Protein AF-A0A2N5NG47-F1 (afdb_monomer)

InterPro domains:
  IPR002686 Transposase IS200-like [PF01797] (18-84)
  IPR002686 Transposase IS200-like [SM01321] (4-84)
  IPR036515 Transposase IS200-like superfamily [G3DSA:3.30.70.1290] (15-101)
  IPR036515 Transposase IS200-like superfamily [SSF143422] (8-85)

Mean predicted aligned error: 11.69 Å

Structure (mmCIF, N/CA/C/O backbone):
data_AF-A0A2N5NG47-F1
#
_entry.id   AF-A0A2N5NG47-F1
#
loop_
_atom_site.group_PDB
_atom_site.id
_atom_site.type_symbol
_atom_site.label_atom_id
_atom_site.label_alt_id
_atom_site.label_comp_id
_atom_site.label_asym_id
_atom_site.label_entity_id
_atom_site.label_seq_id
_atom_site.pdbx_PDB_ins_code
_atom_site.Cartn_x
_atom_site.Cartn_y
_atom_site.Cartn_z
_atom_site.occupancy
_atom_site.B_iso_or_equiv
_atom_site.auth_seq_id
_atom_site.auth_comp_id
_atom_site.auth_asym_id
_atom_site.auth_atom_id
_atom_site.pdbx_PDB_model_num
ATOM 1 N N . MET A 1 1 ? 1.455 46.645 10.277 1.00 35.19 1 MET A N 1
ATOM 2 C CA . MET A 1 1 ? 1.378 45.479 11.187 1.00 35.19 1 MET A CA 1
ATOM 3 C C . MET A 1 1 ? 1.023 44.253 10.360 1.00 35.19 1 MET A C 1
ATOM 5 O O . MET A 1 1 ? -0.088 44.183 9.854 1.00 35.19 1 MET A O 1
ATOM 9 N N . ALA A 1 2 ? 1.975 43.344 10.141 1.00 37.88 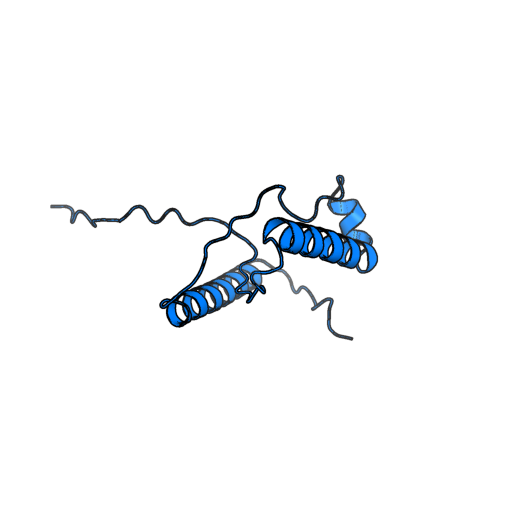2 ALA A N 1
ATOM 10 C CA . ALA A 1 2 ? 1.726 42.089 9.436 1.00 37.88 2 ALA A CA 1
ATOM 11 C C . ALA A 1 2 ? 1.012 41.110 10.381 1.00 37.88 2 ALA A C 1
ATOM 13 O O . ALA A 1 2 ? 1.477 40.886 11.500 1.00 37.88 2 ALA A O 1
ATOM 14 N N . LYS A 1 3 ? -0.123 40.551 9.951 1.00 37.53 3 LYS A N 1
ATOM 15 C CA . LYS A 1 3 ? -0.778 39.447 10.658 1.00 37.53 3 LYS A CA 1
ATOM 16 C C . LYS A 1 3 ? 0.159 38.238 10.587 1.00 37.53 3 LYS A C 1
ATOM 18 O O . LYS A 1 3 ? 0.418 37.729 9.504 1.00 37.53 3 LYS A O 1
ATOM 23 N N . LYS A 1 4 ? 0.693 37.807 11.732 1.00 44.06 4 LYS A N 1
ATOM 24 C CA . LYS A 1 4 ? 1.330 36.493 11.868 1.00 44.06 4 LYS A CA 1
ATOM 25 C C . LYS A 1 4 ? 0.222 35.451 11.760 1.00 44.06 4 LYS A C 1
ATOM 27 O O . LYS A 1 4 ? -0.514 35.230 12.719 1.00 44.06 4 LYS A O 1
ATOM 32 N N . GLU A 1 5 ? 0.070 34.856 10.586 1.00 45.84 5 GLU A N 1
ATOM 33 C CA . GLU A 1 5 ? -0.660 33.603 10.466 1.00 45.84 5 GLU A CA 1
ATOM 34 C C . GLU A 1 5 ?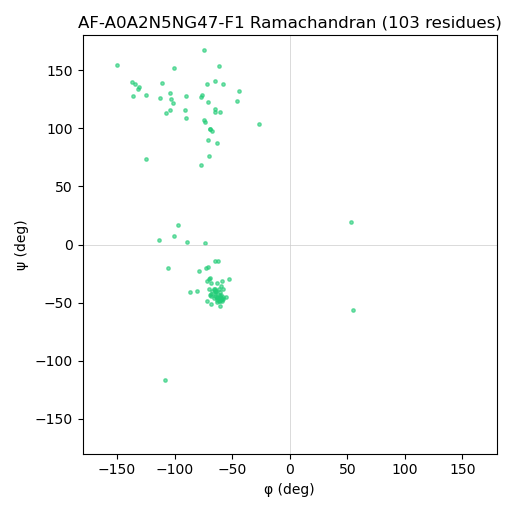 0.141 32.548 11.230 1.00 45.84 5 GLU A C 1
ATOM 36 O O . GLU A 1 5 ? 1.301 32.280 10.920 1.00 45.84 5 GLU A O 1
ATOM 41 N N . ASN A 1 6 ? -0.453 32.001 12.291 1.00 45.41 6 ASN A N 1
ATOM 42 C CA . ASN A 1 6 ? 0.084 30.845 12.996 1.00 45.41 6 ASN A CA 1
ATOM 43 C C . ASN A 1 6 ? -0.064 29.626 12.080 1.00 45.41 6 ASN A C 1
ATOM 45 O O . ASN A 1 6 ? -0.964 28.806 12.253 1.00 45.41 6 ASN A O 1
ATOM 49 N N . THR A 1 7 ? 0.793 29.521 11.069 1.00 42.34 7 THR A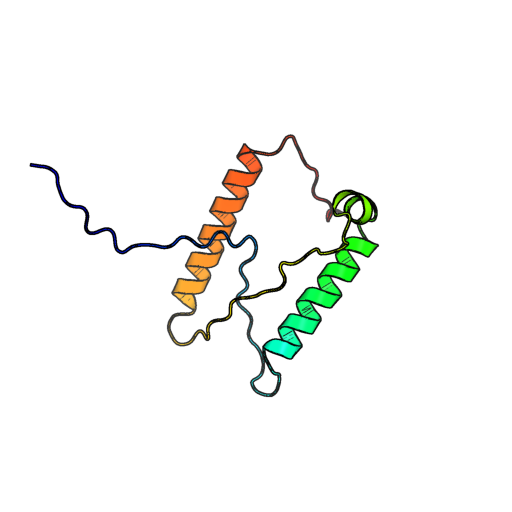 N 1
ATOM 50 C CA . THR A 1 7 ? 0.915 28.309 10.271 1.00 42.34 7 THR A CA 1
ATOM 51 C C . THR A 1 7 ? 1.541 27.245 11.160 1.00 42.34 7 THR A C 1
ATOM 53 O O . THR A 1 7 ? 2.758 27.221 11.353 1.00 42.34 7 THR A O 1
ATOM 56 N N . LEU A 1 8 ? 0.710 26.354 11.712 1.00 48.19 8 LEU A N 1
ATOM 57 C CA . LEU A 1 8 ? 1.156 25.000 12.030 1.00 48.19 8 LEU A CA 1
ATOM 58 C C . LEU A 1 8 ? 1.914 24.522 10.790 1.00 48.19 8 LEU A C 1
ATOM 60 O O . LEU A 1 8 ? 1.386 24.626 9.684 1.00 48.19 8 LEU A O 1
ATOM 64 N N . ALA A 1 9 ? 3.173 24.116 10.937 1.00 45.53 9 ALA A N 1
ATOM 65 C CA . ALA A 1 9 ? 3.969 23.648 9.815 1.00 45.53 9 ALA A CA 1
ATOM 66 C C . ALA A 1 9 ? 3.312 22.378 9.249 1.00 45.53 9 ALA A C 1
ATOM 68 O O . ALA A 1 9 ? 3.612 21.266 9.670 1.00 45.53 9 ALA A O 1
ATOM 69 N N . HIS A 1 10 ? 2.369 22.542 8.322 1.00 48.69 10 HIS A N 1
ATOM 70 C CA . HIS A 1 10 ? 1.793 21.452 7.557 1.00 48.69 10 HIS A CA 1
ATOM 71 C C . HIS A 1 10 ? 2.880 20.992 6.592 1.00 48.69 10 HIS A C 1
ATOM 73 O O . HIS A 1 10 ? 3.021 21.514 5.487 1.00 48.69 10 HIS A O 1
ATOM 79 N N . THR A 1 11 ? 3.700 20.036 7.024 1.00 45.94 11 THR A N 1
ATOM 80 C CA . THR A 1 11 ? 4.614 19.344 6.119 1.00 45.94 11 THR A CA 1
ATOM 81 C C . THR A 1 11 ? 3.748 18.517 5.169 1.00 45.94 11 THR A C 1
ATOM 83 O O . THR A 1 11 ? 3.246 17.452 5.525 1.00 45.94 11 THR A O 1
ATOM 86 N N . LYS A 1 12 ? 3.484 19.050 3.972 1.00 52.56 12 LYS A N 1
ATOM 87 C CA . LYS A 1 12 ? 2.752 18.332 2.926 1.00 52.56 12 LYS A CA 1
ATOM 88 C C . LYS A 1 12 ? 3.680 17.269 2.347 1.00 52.56 12 LYS A C 1
ATOM 90 O O . LYS A 1 12 ? 4.597 17.580 1.593 1.00 52.56 12 LYS A O 1
ATOM 95 N N . TRP A 1 13 ? 3.444 16.013 2.705 1.00 57.84 13 TRP A N 1
ATOM 96 C CA . TRP A 1 13 ? 4.144 14.887 2.100 1.00 57.84 13 TRP A CA 1
ATOM 97 C C . TRP A 1 13 ? 3.658 14.698 0.661 1.00 57.84 13 TRP A C 1
ATOM 99 O O . TRP A 1 13 ? 2.465 14.513 0.420 1.00 57.84 13 TRP A O 1
ATOM 109 N N . MET A 1 14 ? 4.576 14.742 -0.306 1.00 56.50 14 MET A N 1
ATOM 110 C CA . MET A 1 14 ? 4.285 14.457 -1.715 1.00 56.50 14 MET A CA 1
ATOM 111 C C . MET A 1 14 ? 4.171 12.940 -1.941 1.00 56.50 14 MET A C 1
ATOM 113 O O . MET A 1 14 ? 5.028 12.319 -2.568 1.00 56.50 14 MET A O 1
ATOM 117 N N . CYS A 1 15 ? 3.125 12.323 -1.392 1.00 62.72 15 CYS A N 1
ATOM 118 C CA . CYS A 1 15 ? 2.795 10.920 -1.639 1.00 62.72 15 CYS A CA 1
ATOM 119 C C . CYS A 1 15 ? 1.866 10.811 -2.849 1.00 62.72 15 CYS A C 1
ATOM 121 O O . CYS A 1 15 ? 0.825 11.459 -2.878 1.00 62.72 15 CYS A O 1
ATOM 123 N N . LYS A 1 16 ? 2.226 9.962 -3.819 1.00 70.56 16 LYS A N 1
ATOM 124 C CA . LYS A 1 16 ? 1.420 9.729 -5.033 1.00 70.56 16 LYS A CA 1
ATOM 125 C C . LYS A 1 16 ? 0.232 8.790 -4.822 1.00 70.56 16 LYS A C 1
ATOM 127 O O . LYS A 1 16 ? -0.705 8.813 -5.602 1.00 70.56 16 LYS A O 1
ATOM 132 N N . TYR A 1 17 ? 0.290 7.937 -3.801 1.00 82.19 17 TYR A N 1
ATOM 133 C CA . TYR A 1 17 ? -0.720 6.912 -3.559 1.00 82.19 17 TYR A CA 1
ATOM 134 C C . TYR A 1 17 ? -1.073 6.875 -2.077 1.00 82.19 17 TYR A C 1
ATOM 136 O O . TYR A 1 17 ? -0.186 6.739 -1.231 1.00 82.19 17 TYR A O 1
ATOM 144 N N . HIS A 1 18 ? -2.368 6.964 -1.781 1.00 85.94 18 HIS A N 1
ATOM 145 C CA . HIS A 1 18 ? -2.924 6.899 -0.432 1.00 85.94 18 HIS A CA 1
ATOM 146 C C . HIS A 1 18 ? -3.968 5.791 -0.391 1.00 85.94 18 HIS A C 1
ATOM 148 O O . HIS A 1 18 ? -4.855 5.743 -1.237 1.00 85.94 18 HIS A O 1
ATOM 154 N N . MET A 1 19 ? -3.855 4.883 0.575 1.00 86.69 19 MET A N 1
ATOM 155 C CA . MET A 1 19 ? -4.753 3.736 0.699 1.00 86.69 19 MET A CA 1
ATOM 156 C C . MET A 1 19 ? -5.245 3.625 2.137 1.00 86.69 19 MET A C 1
ATOM 158 O O . MET A 1 19 ? -4.451 3.678 3.075 1.00 86.69 19 MET A O 1
ATOM 162 N N . LEU A 1 20 ? -6.552 3.426 2.297 1.00 88.81 20 LEU A N 1
ATOM 163 C CA . LEU A 1 20 ? -7.164 3.022 3.557 1.00 88.81 20 LEU A CA 1
ATOM 164 C C . LEU A 1 20 ? -7.516 1.537 3.447 1.00 88.81 20 LEU A C 1
ATOM 166 O O . LEU A 1 20 ? -8.324 1.157 2.602 1.00 88.81 20 LEU A O 1
ATOM 170 N N . VAL A 1 21 ? -6.876 0.699 4.264 1.00 89.19 21 VAL A N 1
ATOM 171 C CA . VAL A 1 21 ? -6.994 -0.764 4.180 1.00 89.19 21 VAL A CA 1
ATOM 172 C C . VAL A 1 21 ? -7.285 -1.340 5.559 1.00 89.19 21 VAL A C 1
ATOM 174 O O . VAL A 1 21 ? -6.634 -0.976 6.536 1.00 89.19 21 VAL A O 1
ATOM 177 N N . SER A 1 22 ? -8.231 -2.275 5.624 1.00 90.75 22 SER A N 1
ATOM 178 C CA . SER A 1 22 ? -8.469 -3.091 6.814 1.00 90.75 22 SER A CA 1
ATOM 179 C C . SER A 1 22 ? -7.631 -4.367 6.729 1.00 90.75 22 SER A C 1
ATOM 181 O O . SER A 1 22 ? -7.815 -5.174 5.817 1.00 90.75 22 SER A O 1
ATOM 183 N N . ILE A 1 23 ? -6.678 -4.530 7.649 1.00 89.44 23 ILE A N 1
ATOM 184 C CA . ILE A 1 23 ? -5.768 -5.682 7.701 1.00 89.44 23 ILE A CA 1
ATOM 185 C C . ILE A 1 23 ? -6.094 -6.495 8.960 1.00 89.44 23 ILE A C 1
ATOM 187 O O . ILE A 1 23 ? -6.087 -5.933 10.058 1.00 89.44 23 ILE A O 1
ATOM 191 N N . PRO A 1 24 ? -6.351 -7.812 8.846 1.00 92.12 24 PRO A N 1
ATOM 192 C CA . PRO A 1 24 ? -6.523 -8.668 10.012 1.00 92.12 24 PRO A CA 1
ATOM 193 C C . PRO A 1 24 ? -5.279 -8.627 10.914 1.00 92.12 24 PRO A C 1
ATOM 195 O O . PRO A 1 24 ? -4.167 -8.760 10.403 1.00 92.12 24 PRO A O 1
ATOM 198 N N . PRO A 1 25 ? -5.426 -8.569 12.251 1.00 90.31 25 PRO A N 1
ATOM 199 C CA . PRO A 1 25 ? -4.291 -8.423 13.172 1.00 90.31 25 PRO A CA 1
ATOM 200 C C . PRO A 1 25 ? -3.329 -9.623 13.164 1.00 90.31 25 PRO A C 1
ATOM 202 O O . PRO A 1 25 ? -2.213 -9.529 13.659 1.00 90.31 25 PRO A O 1
ATOM 205 N N . LYS A 1 26 ? -3.751 -10.758 12.589 1.00 94.88 26 LYS A N 1
ATOM 206 C CA . LYS A 1 26 ? -2.913 -11.951 12.391 1.00 94.88 26 LYS A CA 1
ATOM 207 C C . LYS A 1 26 ? 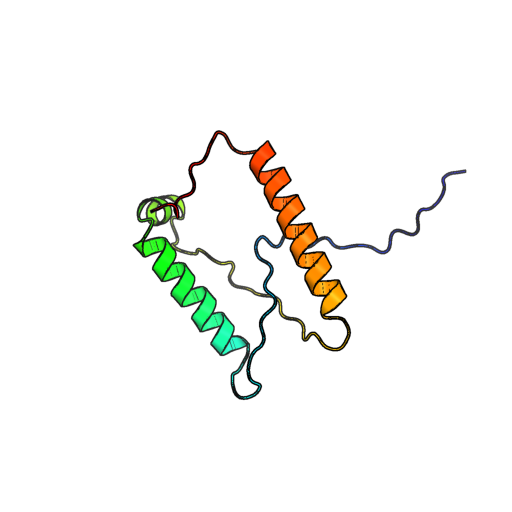-1.843 -11.759 11.312 1.00 94.88 26 LYS A C 1
ATOM 209 O O . LYS A 1 26 ? -0.899 -12.540 11.257 1.00 94.88 26 LYS A O 1
ATOM 214 N N . ILE A 1 27 ? -2.011 -10.775 10.429 1.00 93.94 27 ILE A N 1
ATOM 215 C CA . ILE A 1 27 ? -1.105 -10.506 9.313 1.00 93.94 27 ILE A CA 1
ATOM 216 C C . ILE A 1 27 ? -0.255 -9.290 9.669 1.00 93.94 27 ILE A C 1
ATOM 218 O O . ILE A 1 27 ? -0.778 -8.246 10.055 1.00 93.94 27 ILE A O 1
ATOM 222 N N . SER A 1 28 ? 1.065 -9.404 9.513 1.00 93.44 28 SER A N 1
ATOM 223 C CA . SER A 1 28 ? 1.943 -8.257 9.714 1.00 93.44 28 SER A CA 1
ATOM 224 C C . SER A 1 28 ? 1.794 -7.254 8.571 1.00 93.44 28 SER A C 1
ATOM 226 O O . SER A 1 28 ? 1.747 -7.610 7.389 1.00 93.44 28 SER A O 1
ATOM 228 N N 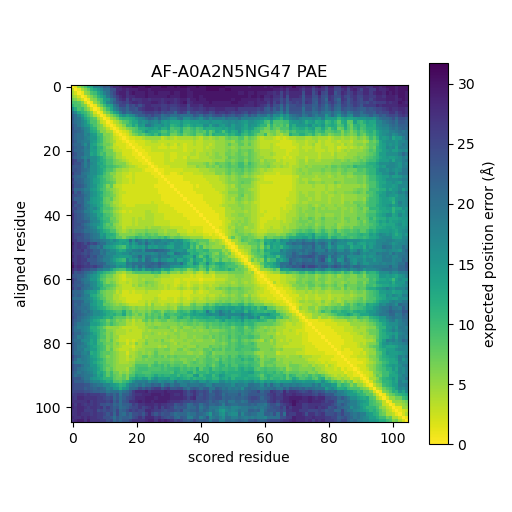. VAL A 1 29 ? 1.772 -5.970 8.925 1.00 92.31 29 VAL A N 1
ATOM 229 C CA . VAL A 1 29 ? 1.676 -4.870 7.956 1.00 92.31 29 VAL A CA 1
ATOM 230 C C . VAL A 1 29 ? 2.827 -4.920 6.948 1.00 92.31 29 VAL A C 1
ATOM 232 O O . VAL A 1 29 ? 2.617 -4.698 5.759 1.00 92.31 29 VAL A O 1
ATOM 235 N N . SER A 1 30 ? 4.033 -5.272 7.397 1.00 91.88 30 SER A N 1
ATOM 236 C CA . SER A 1 30 ? 5.207 -5.392 6.531 1.00 91.88 30 SER A CA 1
ATOM 237 C C . SER A 1 30 ? 5.067 -6.503 5.494 1.00 91.88 30 SER A C 1
ATOM 239 O O . SER A 1 30 ? 5.409 -6.290 4.331 1.00 91.88 30 SER A O 1
ATOM 241 N N . SER A 1 31 ? 4.520 -7.660 5.879 1.00 93.38 31 SER A N 1
ATOM 242 C CA . SER A 1 31 ? 4.262 -8.763 4.949 1.00 93.38 31 SER A CA 1
ATOM 243 C C . SER A 1 31 ? 3.202 -8.376 3.919 1.00 93.38 31 SER A C 1
ATOM 245 O O . SER A 1 31 ? 3.421 -8.548 2.718 1.00 93.38 31 SER A O 1
ATOM 247 N N . PHE A 1 32 ? 2.103 -7.763 4.369 1.00 94.25 32 PHE A N 1
ATOM 248 C CA . PHE A 1 32 ? 1.056 -7.264 3.481 1.00 94.25 32 PHE A CA 1
ATOM 249 C C . PHE A 1 32 ? 1.598 -6.234 2.477 1.00 94.25 32 PHE A C 1
ATOM 251 O O . PHE A 1 32 ? 1.384 -6.371 1.273 1.00 94.25 32 PHE A O 1
ATOM 258 N N . MET A 1 33 ? 2.362 -5.244 2.947 1.00 93.44 33 MET A N 1
ATOM 259 C CA . MET A 1 33 ? 2.950 -4.214 2.086 1.00 93.44 33 MET A CA 1
ATOM 260 C C . MET A 1 33 ? 3.988 -4.781 1.116 1.00 93.44 33 MET A C 1
ATOM 262 O O . MET A 1 33 ? 4.019 -4.364 -0.043 1.00 93.44 33 MET A O 1
ATOM 266 N N . GLY A 1 34 ? 4.805 -5.745 1.547 1.00 92.56 34 GLY A N 1
ATOM 267 C CA . GLY A 1 34 ? 5.752 -6.439 0.674 1.00 92.56 34 GLY A CA 1
ATOM 268 C C . GLY A 1 34 ? 5.044 -7.187 -0.455 1.00 92.56 34 GLY A C 1
ATOM 269 O O . GLY A 1 34 ? 5.410 -7.041 -1.624 1.00 92.56 34 GLY A O 1
ATOM 270 N N . TYR A 1 35 ? 3.976 -7.919 -0.126 1.00 93.56 35 TYR A N 1
ATOM 271 C CA . TYR A 1 35 ? 3.157 -8.611 -1.117 1.00 93.56 35 TYR A CA 1
ATOM 272 C C . TYR A 1 35 ? 2.484 -7.630 -2.083 1.00 93.56 35 TYR A C 1
ATOM 274 O O . TYR A 1 35 ? 2.596 -7.792 -3.300 1.00 93.56 35 TYR A O 1
ATOM 282 N N . LEU A 1 36 ? 1.836 -6.587 -1.555 1.00 93.25 36 LEU A N 1
ATOM 283 C CA . LEU A 1 36 ? 1.116 -5.591 -2.343 1.00 93.25 36 LEU A CA 1
ATOM 284 C C . LEU A 1 36 ? 2.053 -4.868 -3.316 1.00 93.25 36 LEU A C 1
ATOM 286 O O . LEU A 1 36 ? 1.792 -4.855 -4.521 1.00 93.25 36 LEU A O 1
ATOM 290 N N . LYS A 1 37 ? 3.164 -4.305 -2.820 1.00 91.00 37 LYS A N 1
ATOM 291 C CA . LYS A 1 37 ? 4.140 -3.574 -3.646 1.00 91.00 37 LYS A CA 1
ATOM 292 C C . LYS A 1 37 ? 4.805 -4.497 -4.671 1.00 91.00 37 LYS A C 1
ATOM 294 O O . LYS A 1 37 ? 4.965 -4.105 -5.824 1.00 91.00 37 LYS A O 1
ATOM 299 N N . GLY A 1 38 ? 5.142 -5.729 -4.284 1.00 89.56 38 GLY A N 1
ATOM 300 C CA . GLY A 1 38 ? 5.785 -6.701 -5.170 1.00 89.56 38 GLY A CA 1
ATOM 301 C C . GLY A 1 38 ? 4.873 -7.191 -6.298 1.00 89.56 38 GLY A C 1
ATOM 302 O O . GLY A 1 38 ? 5.255 -7.138 -7.469 1.00 89.56 38 GLY A O 1
ATOM 303 N N . LYS A 1 39 ? 3.653 -7.641 -5.973 1.00 90.69 39 LYS A N 1
ATOM 304 C CA . LYS A 1 39 ? 2.706 -8.159 -6.974 1.00 90.69 39 LYS A CA 1
ATOM 305 C C . LYS A 1 39 ? 2.192 -7.070 -7.904 1.00 90.69 39 LYS A C 1
ATOM 307 O O . LYS A 1 39 ? 2.153 -7.301 -9.108 1.00 90.69 39 LYS A O 1
ATOM 312 N N . SER A 1 40 ? 1.861 -5.891 -7.377 1.00 88.94 40 SER A N 1
ATOM 313 C CA . SER A 1 40 ? 1.426 -4.765 -8.215 1.00 88.94 40 SER A CA 1
ATOM 314 C C . SER A 1 40 ? 2.515 -4.330 -9.196 1.00 88.94 40 SER A C 1
ATOM 316 O O . SER A 1 40 ? 2.230 -4.199 -10.383 1.00 88.94 40 SER A O 1
ATOM 318 N N . ALA A 1 41 ? 3.768 -4.193 -8.744 1.00 86.88 41 ALA A N 1
ATOM 319 C CA . ALA A 1 41 ? 4.882 -3.858 -9.627 1.00 86.88 41 ALA A CA 1
ATOM 320 C C . ALA A 1 41 ? 5.040 -4.895 -10.748 1.00 86.88 41 ALA A C 1
ATOM 322 O O . ALA A 1 41 ? 5.161 -4.525 -11.914 1.00 86.88 41 ALA A O 1
ATOM 323 N N . LEU A 1 42 ? 4.973 -6.190 -10.413 1.00 85.19 42 LEU A N 1
ATOM 324 C CA . LEU A 1 42 ? 5.056 -7.261 -11.405 1.00 85.19 42 LEU A CA 1
ATOM 325 C C . LEU A 1 42 ? 3.916 -7.181 -12.430 1.00 85.19 42 LEU A C 1
ATOM 327 O O . LEU A 1 42 ? 4.185 -7.212 -13.626 1.00 85.19 42 LEU A O 1
ATOM 331 N N . MET A 1 43 ? 2.667 -7.030 -11.977 1.00 86.44 43 MET A N 1
ATOM 332 C CA . MET A 1 43 ? 1.498 -6.938 -12.862 1.00 86.44 43 MET A CA 1
ATOM 333 C C . MET A 1 43 ? 1.573 -5.733 -13.806 1.00 86.44 43 MET A C 1
ATOM 335 O O . MET A 1 43 ? 1.195 -5.841 -14.970 1.00 86.44 43 MET A O 1
ATOM 339 N N . ILE A 1 44 ? 2.071 -4.592 -13.326 1.00 84.44 44 ILE A N 1
ATOM 340 C CA . ILE A 1 44 ? 2.216 -3.378 -14.137 1.00 84.44 44 ILE A CA 1
ATOM 341 C C . ILE A 1 44 ? 3.310 -3.558 -15.190 1.00 84.44 44 ILE A C 1
ATOM 343 O O . ILE A 1 44 ? 3.103 -3.193 -16.346 1.00 84.44 44 ILE A O 1
ATOM 347 N N . PHE A 1 45 ? 4.453 -4.148 -14.830 1.00 81.75 45 PHE A N 1
ATOM 348 C CA . PHE A 1 45 ? 5.520 -4.411 -15.799 1.00 81.75 45 PHE A CA 1
ATOM 349 C C . PHE A 1 45 ? 5.157 -5.485 -16.824 1.00 81.75 45 PHE A C 1
ATOM 351 O O . PHE A 1 45 ? 5.668 -5.429 -17.942 1.00 81.75 45 PHE A O 1
ATOM 358 N N . ASP A 1 46 ? 4.301 -6.436 -16.451 1.00 81.94 46 ASP A N 1
ATOM 359 C CA . ASP A 1 46 ? 3.792 -7.468 -17.352 1.00 81.94 46 ASP A CA 1
ATOM 360 C C . ASP A 1 46 ? 2.793 -6.884 -18.363 1.00 81.94 46 ASP A C 1
ATOM 362 O O . ASP A 1 46 ? 2.960 -7.046 -19.570 1.00 81.94 46 ASP A O 1
ATOM 366 N N . ARG A 1 47 ? 1.811 -6.098 -17.893 1.00 80.56 47 ARG A N 1
ATOM 367 C CA . ARG A 1 47 ? 0.801 -5.462 -18.763 1.00 80.56 47 ARG A CA 1
ATOM 368 C C . ARG A 1 47 ? 1.348 -4.316 -19.611 1.00 80.56 47 ARG A C 1
ATOM 370 O O . ARG A 1 47 ? 0.861 -4.077 -20.711 1.00 80.56 47 ARG A O 1
ATOM 377 N N . HIS A 1 48 ? 2.349 -3.593 -19.115 1.00 76.31 48 HIS A N 1
ATOM 378 C CA . HIS A 1 48 ? 2.897 -2.413 -19.779 1.00 76.31 48 HIS A CA 1
ATOM 379 C C . HIS A 1 48 ? 4.406 -2.554 -19.980 1.00 76.31 48 HIS A C 1
ATOM 381 O O . HIS A 1 48 ? 5.214 -1.866 -19.347 1.00 76.31 48 HIS A O 1
ATOM 387 N N . ALA A 1 49 ? 4.795 -3.405 -20.932 1.00 64.62 49 ALA A N 1
ATOM 388 C CA . ALA A 1 49 ? 6.196 -3.649 -21.281 1.00 64.62 49 ALA A CA 1
ATOM 389 C C . ALA A 1 49 ? 6.976 -2.353 -21.594 1.00 64.62 49 ALA A C 1
ATOM 391 O O . ALA A 1 49 ? 8.161 -2.247 -21.290 1.00 64.62 49 ALA A O 1
ATOM 392 N N . ASN A 1 50 ? 6.302 -1.323 -22.110 1.00 64.94 50 ASN A N 1
ATOM 393 C CA . ASN A 1 50 ? 6.886 -0.014 -22.426 1.00 64.94 50 ASN A CA 1
ATOM 394 C C . ASN A 1 50 ? 7.423 0.719 -21.179 1.00 64.94 50 ASN A C 1
ATOM 396 O O . ASN A 1 50 ? 8.432 1.425 -21.249 1.00 64.94 50 ASN A O 1
ATOM 400 N N . LEU A 1 51 ? 6.776 0.539 -20.020 1.00 64.88 51 LEU A N 1
ATOM 401 C CA . LEU A 1 51 ? 7.216 1.123 -18.748 1.00 64.88 51 LEU A CA 1
ATOM 402 C C . LEU A 1 51 ? 8.500 0.462 -18.238 1.00 64.88 51 LEU A C 1
ATOM 404 O O . LEU A 1 51 ? 9.324 1.137 -17.626 1.00 64.88 51 LEU A O 1
ATOM 408 N N . LYS A 1 52 ? 8.720 -0.820 -18.552 1.00 55.88 52 LYS A N 1
ATOM 409 C CA . LYS A 1 52 ? 9.945 -1.556 -18.200 1.00 55.88 52 LYS A CA 1
ATOM 410 C C . LYS A 1 52 ? 11.201 -0.908 -18.793 1.00 55.88 52 LYS A C 1
ATOM 412 O O . LYS A 1 52 ? 12.237 -0.906 -18.137 1.00 55.88 52 LYS A O 1
ATOM 417 N N . TYR A 1 53 ? 11.096 -0.341 -19.998 1.00 52.47 53 TYR A N 1
ATOM 418 C CA . TYR A 1 53 ? 12.200 0.347 -20.675 1.00 52.47 53 TYR A CA 1
ATOM 419 C C . TYR A 1 53 ? 12.395 1.782 -20.173 1.00 52.47 53 TYR A C 1
ATOM 421 O O . TYR A 1 53 ? 13.529 2.198 -19.958 1.00 52.47 53 TYR A O 1
ATOM 429 N N . LYS A 1 54 ? 11.307 2.526 -19.918 1.00 58.69 54 LYS A N 1
ATOM 430 C CA . LYS A 1 54 ? 11.385 3.902 -19.387 1.00 58.69 54 LYS A CA 1
ATOM 431 C C . LYS A 1 54 ? 11.904 3.965 -17.950 1.00 58.69 54 LYS A C 1
ATOM 433 O O . LYS A 1 54 ? 12.563 4.932 -17.588 1.00 58.69 54 LYS A O 1
ATOM 438 N N . LEU A 1 55 ? 11.599 2.956 -17.132 1.00 62.66 55 LEU A N 1
ATOM 439 C CA . LEU A 1 55 ? 11.954 2.944 -15.712 1.00 62.66 55 LEU A CA 1
ATOM 440 C C . LEU A 1 55 ? 13.323 2.335 -15.407 1.00 62.66 55 LEU A C 1
ATOM 442 O O . LEU A 1 55 ? 13.633 2.278 -14.224 1.00 62.66 55 LEU A O 1
ATOM 446 N N . GLY A 1 56 ? 14.111 1.914 -16.416 1.00 57.00 56 GLY A N 1
ATOM 447 C CA . GLY A 1 56 ? 15.548 1.557 -16.382 1.00 57.00 56 GLY A CA 1
ATOM 448 C C . GLY A 1 56 ? 15.988 0.493 -15.361 1.00 57.00 56 GLY A C 1
ATOM 449 O O . GLY A 1 56 ? 16.522 -0.552 -15.719 1.00 57.00 56 GLY A O 1
ATOM 450 N N . ASN A 1 57 ? 15.691 0.735 -14.090 1.00 61.31 57 ASN A N 1
ATOM 451 C CA . ASN A 1 57 ? 16.008 -0.051 -12.908 1.00 61.31 57 ASN A CA 1
ATOM 452 C C . ASN A 1 57 ? 14.826 -0.910 -12.405 1.00 61.31 57 ASN A C 1
ATOM 454 O O . ASN A 1 57 ? 14.918 -1.487 -11.330 1.00 61.31 57 ASN A O 1
ATOM 458 N N . ARG A 1 58 ? 13.699 -1.002 -13.134 1.00 65.06 58 ARG A N 1
ATOM 459 C CA . ARG A 1 58 ? 12.503 -1.809 -12.764 1.00 65.06 58 ARG A CA 1
ATOM 460 C C . ARG A 1 58 ? 11.933 -1.542 -11.354 1.00 65.06 58 ARG A C 1
ATOM 462 O O . ARG A 1 58 ? 11.171 -2.354 -10.833 1.00 65.06 58 ARG A O 1
ATOM 469 N N . HIS A 1 59 ? 12.245 -0.404 -10.738 1.00 73.81 59 HIS A N 1
ATOM 470 C CA . HIS A 1 59 ? 11.645 0.007 -9.470 1.00 73.81 59 HIS A CA 1
ATOM 471 C C . HIS A 1 59 ? 10.384 0.824 -9.750 1.00 73.81 59 HIS A C 1
ATOM 473 O O . HIS A 1 59 ? 10.459 1.945 -10.243 1.00 73.81 59 HIS A O 1
ATOM 479 N N . PHE A 1 60 ? 9.218 0.241 -9.466 1.00 81.25 60 PHE A N 1
ATOM 480 C CA . PHE A 1 60 ? 7.933 0.932 -9.608 1.00 81.25 60 PHE A CA 1
ATOM 481 C C . PHE A 1 60 ? 7.562 1.731 -8.347 1.00 81.25 60 PHE A C 1
ATOM 483 O O . PHE A 1 60 ? 7.090 2.861 -8.432 1.00 81.25 60 PHE A O 1
ATOM 490 N N . TRP A 1 61 ? 7.813 1.157 -7.169 1.00 85.62 61 TRP A N 1
ATOM 491 C CA . TRP A 1 61 ? 7.566 1.799 -5.879 1.00 85.62 61 TRP A CA 1
ATOM 492 C C . TRP A 1 61 ? 8.856 2.363 -5.279 1.00 85.62 61 TRP A C 1
ATOM 494 O O . TRP A 1 61 ? 9.931 1.802 -5.482 1.00 85.62 61 TRP A O 1
ATOM 504 N N . ALA A 1 62 ? 8.734 3.414 -4.461 1.00 86.12 62 ALA A N 1
ATOM 505 C CA . ALA A 1 62 ? 9.807 3.828 -3.556 1.00 86.12 62 ALA A CA 1
ATOM 506 C C . ALA A 1 62 ? 10.122 2.708 -2.549 1.00 86.12 62 ALA A C 1
ATOM 508 O O . ALA A 1 62 ? 9.251 1.897 -2.231 1.00 86.12 62 ALA A O 1
ATOM 509 N N . GLU A 1 63 ? 11.347 2.662 -2.027 1.00 85.62 63 GLU A N 1
ATOM 510 C CA . GLU A 1 63 ? 11.781 1.631 -1.073 1.00 85.62 63 GLU A CA 1
ATOM 511 C C . GLU A 1 63 ? 10.942 1.667 0.217 1.00 85.62 63 GLU A C 1
ATOM 513 O O . GLU A 1 63 ? 10.348 0.663 0.622 1.00 85.62 63 GLU A O 1
ATOM 518 N N . GLY A 1 64 ? 10.770 2.863 0.783 1.00 87.00 64 GLY A N 1
ATOM 519 C CA . GLY A 1 64 ? 9.972 3.094 1.982 1.00 87.00 64 GLY A CA 1
ATOM 520 C C . GLY A 1 64 ? 8.456 3.031 1.770 1.00 87.00 64 GLY A C 1
ATOM 521 O O . GLY A 1 64 ? 7.931 3.014 0.652 1.00 87.00 64 GLY A O 1
ATOM 522 N N . TYR A 1 65 ? 7.736 2.985 2.884 1.00 90.00 65 TYR A N 1
ATOM 523 C CA . TYR A 1 65 ? 6.301 3.245 2.972 1.00 90.00 65 TYR A CA 1
ATOM 524 C C . TYR A 1 65 ? 5.993 3.814 4.359 1.00 90.00 65 TYR A C 1
ATOM 526 O O . TYR A 1 65 ? 6.730 3.568 5.312 1.00 90.00 65 TYR A O 1
ATOM 534 N N . TYR A 1 66 ? 4.909 4.578 4.462 1.00 88.00 66 TYR A N 1
ATOM 535 C CA . TYR A 1 66 ? 4.404 5.090 5.730 1.00 88.00 66 TYR A CA 1
ATOM 536 C C . TYR A 1 66 ? 3.078 4.408 6.052 1.00 88.00 66 TYR A C 1
ATOM 538 O O . TYR A 1 66 ? 2.250 4.208 5.163 1.00 88.00 66 TYR A O 1
ATOM 546 N N . VAL A 1 67 ? 2.880 4.052 7.319 1.00 88.12 67 VAL A N 1
ATOM 547 C CA . VAL A 1 67 ? 1.631 3.472 7.808 1.00 88.12 67 VAL A CA 1
ATOM 548 C C . VAL A 1 67 ? 1.267 4.103 9.141 1.00 88.12 67 VAL A C 1
ATOM 550 O O . VAL A 1 67 ? 2.127 4.331 9.990 1.00 88.12 67 VAL A O 1
ATOM 553 N N . SER A 1 68 ? -0.020 4.375 9.318 1.00 87.56 68 SER A N 1
ATOM 554 C CA . SER A 1 68 ? -0.586 4.844 10.574 1.00 87.56 68 SER A CA 1
ATOM 555 C C . SER A 1 68 ? -1.864 4.066 10.860 1.00 87.56 68 SER A C 1
ATOM 557 O O . SER A 1 68 ? -2.650 3.794 9.950 1.00 87.56 68 SER A O 1
ATOM 559 N N . THR A 1 69 ? -2.053 3.666 12.115 1.00 86.62 69 THR A N 1
ATOM 560 C CA . THR A 1 69 ? -3.264 2.974 12.558 1.00 86.62 69 THR A CA 1
ATOM 561 C C . THR A 1 69 ? -4.398 3.973 12.702 1.00 86.62 69 THR A C 1
ATOM 563 O O . THR A 1 69 ? -4.259 4.980 13.398 1.00 86.62 69 THR A O 1
ATOM 566 N N . VAL A 1 70 ? -5.534 3.674 12.081 1.00 83.81 70 VAL A N 1
ATOM 567 C CA . VAL A 1 70 ? -6.718 4.526 12.141 1.00 83.81 70 VAL A CA 1
ATOM 568 C C . VAL A 1 70 ? -7.730 3.913 13.101 1.00 83.81 70 VAL A C 1
ATOM 570 O O . VAL A 1 70 ? -8.084 2.749 12.963 1.00 83.81 70 VAL A O 1
ATOM 573 N N . GLY A 1 71 ? -8.156 4.692 14.096 1.00 80.81 71 GLY A N 1
ATOM 574 C CA . GLY A 1 71 ? -9.244 4.332 15.007 1.00 80.81 71 GLY A CA 1
ATOM 575 C C . GLY A 1 71 ? -10.485 5.177 14.726 1.00 80.81 71 GLY A C 1
ATOM 576 O O . GLY A 1 71 ? -11.025 5.174 13.627 1.00 80.81 71 GLY A O 1
ATOM 577 N N . LEU A 1 72 ? -10.890 5.984 15.706 1.00 74.00 72 LEU A N 1
ATOM 578 C CA . LEU A 1 72 ? -12.115 6.801 15.685 1.00 74.00 72 LEU A CA 1
ATOM 579 C C . LEU A 1 72 ? -12.182 7.873 14.572 1.00 74.00 72 LEU A C 1
ATOM 581 O O . LEU A 1 72 ? -13.253 8.402 14.298 1.00 74.00 72 LEU A O 1
ATOM 585 N N . ASN A 1 73 ? -11.061 8.189 13.916 1.00 83.62 73 ASN A N 1
ATOM 586 C CA . ASN A 1 73 ? -10.955 9.264 12.918 1.00 83.62 73 ASN A CA 1
ATOM 587 C C . ASN A 1 73 ? -11.086 8.781 11.461 1.00 83.62 73 ASN A C 1
ATOM 589 O O . ASN A 1 73 ? -10.697 9.497 10.534 1.00 83.62 73 ASN A O 1
ATOM 593 N N . GLU A 1 74 ? -11.613 7.574 11.242 1.00 83.62 74 GLU A N 1
ATOM 594 C CA . GLU A 1 74 ? -11.706 6.958 9.913 1.00 83.62 74 GLU A CA 1
ATOM 595 C C . GLU A 1 74 ? -12.441 7.843 8.898 1.00 83.62 74 GLU A C 1
ATOM 597 O O . GLU A 1 74 ? -11.946 8.056 7.791 1.00 83.62 74 GLU A O 1
ATOM 602 N N . ALA A 1 75 ? -13.579 8.427 9.286 1.00 85.75 75 ALA A N 1
ATOM 603 C CA . ALA A 1 75 ? -14.381 9.274 8.402 1.00 85.75 75 ALA A CA 1
ATOM 604 C C . ALA A 1 75 ? -13.604 10.504 7.900 1.00 85.75 75 ALA A C 1
ATOM 606 O O . ALA A 1 75 ? -13.666 10.848 6.718 1.00 85.75 75 ALA A O 1
ATOM 607 N N . THR A 1 76 ? -12.828 11.137 8.782 1.00 85.62 76 THR A N 1
ATOM 608 C CA . THR A 1 76 ? -12.012 12.312 8.455 1.00 85.62 76 THR A CA 1
ATOM 609 C C . THR A 1 76 ? -10.871 11.949 7.512 1.00 85.62 76 THR A C 1
ATOM 611 O O . THR A 1 76 ? -10.647 12.643 6.522 1.00 85.62 76 THR A O 1
ATOM 614 N N . ILE A 1 77 ? -10.174 10.840 7.775 1.00 84.69 77 ILE A N 1
ATOM 615 C CA . ILE A 1 77 ? -9.063 10.377 6.930 1.00 84.69 77 ILE A CA 1
ATOM 616 C C . ILE A 1 77 ? -9.573 9.928 5.561 1.00 84.69 77 ILE A C 1
ATOM 618 O O . ILE A 1 77 ? -8.971 10.258 4.542 1.00 84.69 77 ILE A O 1
ATOM 622 N N . LYS A 1 78 ? -10.719 9.245 5.513 1.00 86.25 78 LYS A N 1
ATOM 623 C CA . LYS A 1 78 ? -11.368 8.867 4.256 1.00 86.25 78 LYS A CA 1
ATOM 624 C C . LYS A 1 78 ? -11.709 10.095 3.414 1.00 86.25 78 LYS A C 1
ATOM 626 O O . LYS A 1 78 ? -11.395 10.118 2.226 1.00 86.25 78 LYS A O 1
ATOM 631 N N . LYS A 1 79 ? -12.302 11.121 4.032 1.00 88.50 79 LYS A N 1
ATOM 632 C CA . LYS A 1 79 ? -12.591 12.394 3.363 1.00 88.50 79 LYS A CA 1
ATOM 633 C C . LYS A 1 79 ? -11.310 13.053 2.841 1.00 88.50 79 LYS A C 1
ATOM 635 O O . LYS A 1 79 ? -11.272 13.443 1.680 1.00 88.50 79 LYS A O 1
ATOM 640 N N . TYR A 1 80 ? -10.254 13.098 3.655 1.00 84.94 80 TYR A N 1
ATOM 641 C CA . TYR A 1 80 ? -8.955 13.640 3.252 1.00 84.94 80 TYR A CA 1
ATOM 642 C C . TYR A 1 80 ? -8.371 12.921 2.024 1.00 84.94 80 TYR A C 1
ATOM 644 O O . TYR A 1 80 ? -7.968 13.579 1.070 1.00 84.94 80 TYR A O 1
ATOM 652 N N . ILE A 1 81 ? -8.378 11.583 2.004 1.00 84.81 81 ILE A N 1
ATOM 653 C CA . ILE A 1 81 ? -7.877 10.795 0.863 1.00 84.81 81 ILE A CA 1
ATOM 654 C C . ILE A 1 81 ? -8.679 11.098 -0.411 1.00 84.81 81 ILE A C 1
ATOM 656 O O . ILE A 1 81 ? -8.090 11.305 -1.467 1.00 84.81 81 ILE A O 1
ATOM 660 N N . GLN A 1 82 ? -10.008 11.181 -0.314 1.00 86.06 82 GLN A N 1
ATOM 661 C CA . GLN A 1 82 ? -10.871 11.495 -1.459 1.00 86.06 82 GLN A CA 1
ATOM 662 C C . GLN A 1 82 ? -10.643 12.910 -2.004 1.00 86.06 82 GLN A C 1
ATOM 664 O O . GLN A 1 82 ? -10.709 13.139 -3.211 1.00 86.06 82 GLN A O 1
ATOM 669 N N . GLU A 1 83 ? -10.409 13.883 -1.127 1.00 86.19 83 GLU A N 1
ATOM 670 C CA . GLU A 1 83 ? -10.101 15.256 -1.532 1.00 86.19 83 GLU A CA 1
ATOM 671 C C . GLU A 1 83 ? -8.713 15.352 -2.174 1.00 86.19 83 GLU A C 1
ATOM 673 O O . GLU A 1 83 ? -8.557 16.042 -3.183 1.00 86.19 83 GLU A O 1
ATOM 678 N N . GLN A 1 84 ? -7.738 14.610 -1.644 1.00 81.88 84 GL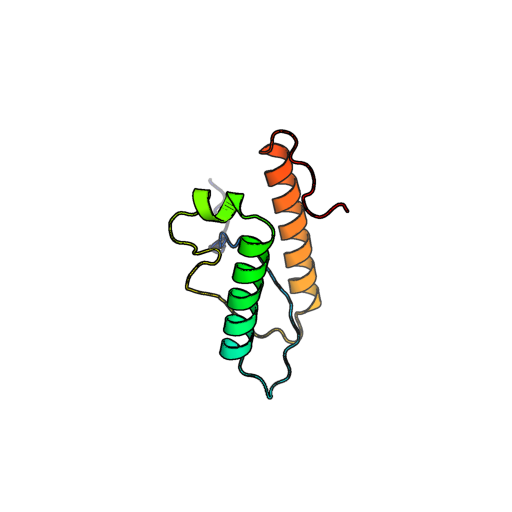N A N 1
ATOM 679 C CA . GLN A 1 84 ? -6.393 14.511 -2.203 1.00 81.88 84 GLN A CA 1
ATOM 680 C C . GLN A 1 84 ? -6.421 13.888 -3.605 1.00 81.88 84 GLN A C 1
ATOM 682 O O . GLN A 1 84 ? -5.858 14.462 -4.531 1.00 81.88 84 GLN A O 1
ATOM 687 N N . GLU A 1 85 ? -7.156 12.790 -3.792 1.00 81.00 85 GLU A N 1
ATOM 688 C CA . GLU A 1 85 ? -7.349 12.154 -5.100 1.00 81.00 85 GLU A CA 1
ATOM 689 C C . GLU A 1 85 ? -7.982 13.119 -6.113 1.00 81.00 85 GLU A C 1
ATOM 691 O O . GLU A 1 85 ? -7.485 13.265 -7.228 1.00 81.00 85 GLU A O 1
ATOM 696 N N . LYS A 1 86 ? -9.045 13.841 -5.730 1.00 83.19 86 LYS A N 1
ATOM 697 C CA . LYS A 1 86 ? -9.669 14.849 -6.607 1.00 83.19 86 LYS A CA 1
ATOM 698 C C . LYS A 1 86 ? -8.691 15.949 -7.001 1.00 83.19 86 LYS A C 1
ATOM 700 O O . LYS A 1 86 ? -8.678 16.358 -8.160 1.00 83.19 86 LYS A O 1
ATOM 705 N N . HIS A 1 87 ? -7.901 16.436 -6.049 1.00 80.50 87 HIS A N 1
ATOM 706 C CA . HIS A 1 87 ? -6.893 17.454 -6.312 1.00 80.50 87 HIS A CA 1
ATOM 707 C C . HIS 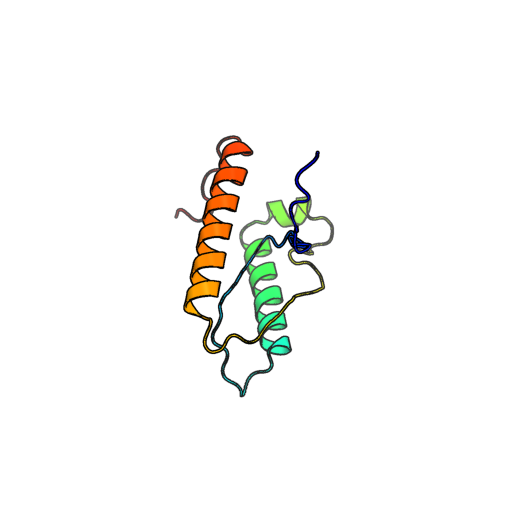A 1 87 ? -5.819 16.929 -7.272 1.00 80.50 87 HIS A C 1
ATOM 709 O O . HIS A 1 87 ? -5.479 17.615 -8.233 1.00 80.50 87 HIS A O 1
ATOM 715 N N . ASP A 1 88 ? -5.331 15.709 -7.056 1.00 77.00 88 ASP A N 1
ATOM 716 C CA . ASP A 1 88 ? -4.317 15.086 -7.905 1.00 77.00 88 ASP A CA 1
ATOM 717 C C . ASP A 1 88 ? -4.861 14.833 -9.323 1.00 77.00 88 ASP A C 1
ATOM 719 O O . ASP A 1 88 ? -4.187 15.167 -10.290 1.00 77.00 88 ASP A O 1
ATOM 723 N N . ILE A 1 89 ? -6.121 14.403 -9.475 1.00 76.50 89 ILE A N 1
ATOM 724 C CA . ILE A 1 89 ? -6.792 14.287 -10.784 1.00 76.50 89 ILE A CA 1
ATOM 725 C C . ILE A 1 89 ? -6.873 15.641 -11.499 1.00 76.50 89 ILE A C 1
ATOM 727 O O . ILE A 1 89 ? -6.658 15.712 -12.707 1.00 76.50 89 ILE A O 1
ATOM 731 N N . VAL A 1 90 ? -7.237 16.714 -10.791 1.00 75.69 90 VAL A N 1
ATOM 732 C CA . VAL A 1 90 ? -7.333 18.058 -11.385 1.00 75.69 90 VAL A CA 1
ATOM 733 C C . VAL A 1 90 ? -5.955 18.537 -11.842 1.00 75.69 90 VAL A C 1
ATOM 735 O O . VAL A 1 90 ? -5.830 19.032 -12.961 1.00 75.69 90 VAL A O 1
ATOM 738 N N . MET A 1 91 ? -4.926 18.342 -11.016 1.00 68.69 91 MET A N 1
ATOM 739 C CA . MET A 1 91 ? -3.545 18.697 -11.348 1.00 68.69 91 MET A CA 1
ATOM 740 C C . MET A 1 91 ? -2.993 17.869 -12.508 1.00 68.69 91 MET A C 1
ATOM 742 O O . MET A 1 91 ? -2.382 18.434 -13.415 1.00 68.69 91 MET A O 1
ATOM 746 N N . ASP A 1 92 ? -3.257 16.562 -12.527 1.00 67.12 92 ASP A N 1
ATOM 747 C CA . ASP A 1 92 ? -2.859 15.694 -13.630 1.00 67.12 92 ASP A CA 1
ATOM 748 C C . ASP A 1 92 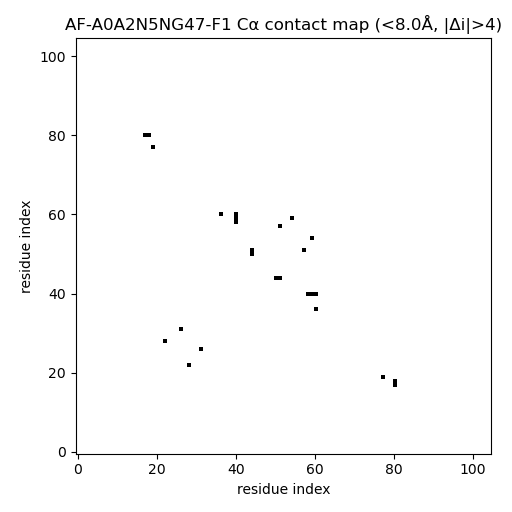? -3.568 16.131 -14.916 1.00 67.12 92 ASP A C 1
ATOM 750 O O . ASP A 1 92 ? -2.889 16.389 -15.904 1.00 67.12 92 ASP A O 1
ATOM 754 N N . LYS A 1 93 ? -4.889 16.366 -14.901 1.00 60.09 93 LYS A N 1
ATOM 755 C CA . LYS A 1 93 ? -5.651 16.876 -16.064 1.00 60.09 93 LYS A CA 1
ATOM 756 C C . LYS A 1 93 ? -5.161 18.229 -16.587 1.00 60.09 93 LYS A C 1
ATOM 758 O O . LYS A 1 93 ? -5.262 18.478 -17.783 1.00 60.09 93 LYS A O 1
ATOM 763 N N . LEU A 1 94 ? -4.633 19.094 -15.722 1.00 59.41 94 LEU A N 1
ATOM 764 C CA . LEU A 1 94 ? -3.986 20.351 -16.121 1.00 59.41 94 LEU A CA 1
ATOM 765 C C . LEU A 1 94 ? -2.609 20.123 -16.773 1.00 59.41 94 LEU A C 1
ATOM 767 O O . LEU A 1 94 ? -2.120 21.001 -17.482 1.00 59.41 94 LEU A O 1
ATOM 771 N N . SER A 1 95 ? -1.984 18.966 -16.536 1.00 54.28 95 SER A N 1
ATOM 772 C CA . SER A 1 95 ? -0.622 18.638 -16.973 1.00 54.28 95 SER A CA 1
ATOM 773 C C . SER A 1 95 ? -0.526 17.658 -18.153 1.00 54.28 95 SER A C 1
ATOM 775 O O . SER A 1 95 ? 0.511 17.644 -18.821 1.00 54.28 95 SER A O 1
ATOM 777 N N . VAL A 1 96 ? -1.563 16.863 -18.461 1.00 48.53 96 VAL A N 1
ATOM 778 C CA . VAL A 1 96 ? -1.506 15.872 -19.554 1.00 48.53 96 VAL A CA 1
ATOM 779 C C . VAL A 1 96 ? -2.209 16.351 -20.831 1.00 48.53 96 VAL A C 1
ATOM 781 O O . VAL A 1 96 ? -3.416 16.577 -20.855 1.00 48.53 96 VAL A O 1
ATOM 784 N N . LYS A 1 97 ? -1.438 16.398 -21.932 1.00 53.97 97 LYS A N 1
ATOM 785 C CA . LYS A 1 97 ? -1.918 16.038 -23.281 1.00 53.97 97 LYS A CA 1
ATOM 786 C C . LYS A 1 97 ? -2.733 14.746 -23.166 1.00 53.97 97 LYS A C 1
ATOM 788 O O . LYS A 1 97 ? -2.246 13.820 -22.529 1.00 53.97 97 LYS A O 1
ATOM 793 N N . GLU A 1 98 ? -3.920 14.700 -23.769 1.00 42.28 98 GLU A N 1
ATOM 794 C CA . GLU A 1 98 ? -4.852 13.559 -23.802 1.00 42.28 98 GLU A CA 1
ATOM 795 C C . GLU A 1 98 ? -4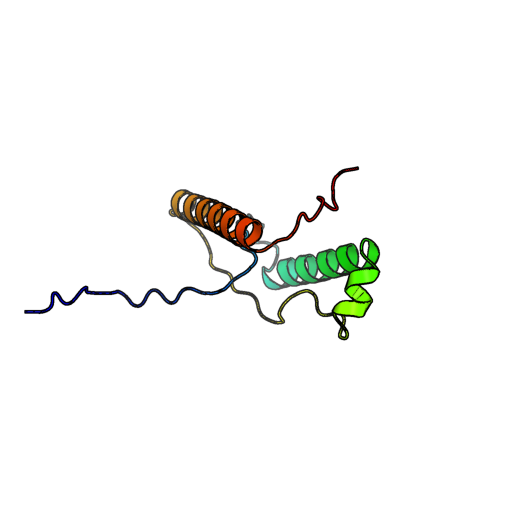.148 12.196 -23.652 1.00 42.28 98 GLU A C 1
ATOM 797 O O . GLU A 1 98 ? -3.484 11.713 -24.568 1.00 42.28 98 GLU A O 1
ATOM 802 N N . TYR A 1 99 ? -4.247 11.598 -22.463 1.00 49.78 99 TYR A N 1
ATOM 803 C CA . TYR A 1 99 ? -3.773 10.244 -22.199 1.00 49.78 99 TYR A CA 1
ATOM 804 C C . TYR A 1 99 ? -5.003 9.350 -22.065 1.00 49.78 99 TYR A C 1
ATOM 806 O O . TYR A 1 99 ? -5.806 9.530 -21.148 1.00 49.78 99 TYR A O 1
ATOM 814 N N . GLU A 1 100 ? -5.180 8.433 -23.015 1.00 52.91 100 GLU A N 1
ATOM 815 C CA . GLU A 1 100 ? -6.255 7.445 -22.972 1.00 52.91 100 GLU A CA 1
ATOM 816 C C . GLU A 1 100 ? -6.070 6.488 -21.788 1.00 52.91 100 GLU A C 1
ATOM 818 O O . GLU A 1 100 ? -4.956 6.086 -21.447 1.00 52.91 100 GLU A O 1
ATOM 823 N N . ASP A 1 101 ? -7.190 6.144 -21.151 1.00 50.88 101 ASP A N 1
ATOM 824 C CA . ASP A 1 101 ? -7.265 5.229 -20.015 1.00 50.88 101 ASP A CA 1
ATOM 825 C C . ASP A 1 101 ? -6.745 3.831 -20.409 1.00 50.88 101 ASP A C 1
ATOM 827 O O . ASP A 1 101 ? -7.387 3.150 -21.212 1.00 50.88 101 ASP A O 1
ATOM 831 N N . PRO A 1 102 ? -5.618 3.361 -19.840 1.00 52.56 102 PRO A N 1
ATOM 832 C CA . PRO A 1 102 ? -5.025 2.076 -20.196 1.00 52.56 102 PRO A CA 1
ATOM 833 C C . PRO A 1 102 ? -5.802 0.866 -19.642 1.00 52.56 102 PRO A C 1
ATOM 835 O O . PRO A 1 102 ? -5.361 -0.270 -19.832 1.00 52.56 102 PRO A O 1
ATOM 838 N N . PHE A 1 103 ? -6.919 1.086 -18.937 1.00 55.94 103 PHE A N 1
ATOM 839 C CA . PHE A 1 103 ? -7.771 0.046 -18.353 1.00 55.94 103 PHE A CA 1
ATOM 840 C C . PHE A 1 103 ? -9.166 -0.045 -18.984 1.00 55.94 103 PHE A C 1
ATOM 842 O O . PHE A 1 103 ? -9.969 -0.872 -18.540 1.00 55.94 103 PHE A O 1
ATOM 849 N N . LYS A 1 104 ? -9.460 0.743 -20.026 1.00 51.41 104 LYS A N 1
ATOM 850 C CA . LYS A 1 104 ? -10.631 0.489 -20.870 1.00 51.41 104 LYS A CA 1
ATOM 851 C C . LYS A 1 104 ? -10.349 -0.719 -21.763 1.00 51.41 104 LYS A C 1
ATOM 853 O O . LYS A 1 104 ? -9.529 -0.642 -22.673 1.00 51.41 104 LYS A O 1
ATOM 858 N N . GLY A 1 105 ? -10.991 -1.837 -21.432 1.00 45.41 105 GLY A N 1
ATOM 859 C CA . GLY A 1 105 ? -11.191 -2.953 -22.358 1.00 45.41 105 GLY A CA 1
ATOM 860 C C . GLY A 1 105 ? -12.245 -2.628 -23.404 1.00 45.41 105 GLY A C 1
ATOM 861 O O . GLY A 1 105 ? -13.097 -1.752 -23.123 1.00 45.41 105 GLY A O 1
#

Organism: Mediterraneibacter gnavus (NCBI:txid33038)

Radius of gyration: 18.12 Å; Cα contacts (8 Å, |Δi|>4): 13; chains: 1; bounding box: 30×57×40 Å

Foldseek 3Di:
DDDPDPPPPPPDDPDPDDDDDDDDPVDDPVNVCCCVLVVVLVVCCVLCVVVVVVVVVSRPDDPDDDDDDDDPCVVVVVVVNVVVVVVVVVVVVVVDDDDDDSPDD

Solvent-accessible surface area (backbone atoms only — not comparable to full-atom values): 7158 Å² total; per-residue (Å²): 135,83,83,79,75,84,69,71,84,76,79,78,76,92,69,93,77,86,84,90,80,93,73,61,89,90,56,56,68,68,59,52,50,51,50,51,56,51,52,52,42,50,54,50,43,67,77,36,56,68,54,45,65,74,47,74,78,72,64,78,66,71,94,73,85,85,88,81,90,77,66,96,56,47,70,60,53,53,50,50,51,54,53,50,51,53,51,50,52,52,53,48,63,74,68,53,74,93,73,78,70,92,78,72,126

pLDDT: mean 73.5, std 17.34, range [35.19, 94.88]

Sequence (105 aa):
MAKKENTLAHTKWMCKYHMLVSIPPKISVSSFMGYLKGKSALMIFDRHANLKYKLGNRHFWAEGYYVSTVGLNEATIKKYIQEQEKHDIVMDKLSVKEYEDPFKG

Secondary structure (DSSP, 8-state):
---------------S--------TTS-HHHHHHHHHHHHHHHHHHH-HHHHHHTTTT--S-S-------STTHHHHHHHHHHHHHHHHHHHHHH-S----TT--